Protein AF-A0A529Q4B7-F1 (afdb_monomer_lite)

Sequence (115 aa):
IQEEAEEDLLRMGGVGDEELSDTIAATSRSRVPWLLVNLGTAFVSASVISAFGATIEEMVALAALMPIVASLGGNAGTQTMTVTVRALATRDLDIYNAGRVIRREVMVGLLNGGI

pLDDT: mean 88.23, std 6.64, range [61.47, 97.56]

Foldseek 3Di:
DVVVLVQLVCVVVQAHPDDPPDDPVVRVVSCVVVVVVVVVVVVVVVVVVVVCVVVCVVPVVVVVCVVVVVVVVVVLVVVLCNVVSVCVVVVVDDPVCVVVSVVVSVVVCVVVVVD

Secondary structure (DSSP, 8-state):
-HHHHHHHHHHHTT--S--TTS-HHHHHHHHHHHHHHHHHHHHHHHHHHHHTHHHHHH-THHHHHHHHHHHHHHHHHHHHHHHHHHHHHTT---TTTHHHHHHHHHHHHHHHHT-

Structure (mmCIF, N/CA/C/O backbone):
data_AF-A0A529Q4B7-F1
#
_entry.id   AF-A0A529Q4B7-F1
#
loop_
_atom_site.group_PDB
_atom_site.id
_atom_site.type_symbol
_atom_site.label_atom_id
_atom_site.label_alt_id
_atom_site.label_comp_id
_atom_site.label_asym_id
_atom_site.label_entity_id
_atom_site.label_seq_id
_atom_site.pdbx_PDB_ins_code
_atom_site.Cartn_x
_atom_site.Cartn_y
_atom_site.Cartn_z
_atom_site.occupancy
_atom_site.B_iso_or_equiv
_atom_site.auth_seq_id
_atom_site.auth_comp_id
_atom_site.auth_asym_id
_atom_site.auth_atom_id
_atom_site.pdbx_PDB_model_num
ATOM 1 N N . ILE A 1 1 ? -21.087 0.354 17.392 1.00 61.47 1 ILE A N 1
ATOM 2 C CA . ILE A 1 1 ? -21.043 1.093 16.106 1.00 61.47 1 ILE A CA 1
ATOM 3 C C . ILE A 1 1 ? -19.939 2.148 16.110 1.00 61.47 1 ILE A C 1
ATOM 5 O O . ILE A 1 1 ? -19.057 2.016 15.285 1.00 61.47 1 ILE A O 1
ATOM 9 N N . GLN A 1 2 ? -19.938 3.158 16.997 1.00 71.25 2 GLN A N 1
ATOM 10 C CA . GLN A 1 2 ? -18.876 4.185 16.981 1.00 71.25 2 GLN A CA 1
ATOM 11 C C . GLN A 1 2 ? -17.493 3.617 17.355 1.00 71.25 2 GLN A C 1
ATOM 13 O O . GLN A 1 2 ? -16.557 3.816 16.595 1.00 71.25 2 GLN A O 1
ATOM 18 N N . GLU A 1 3 ? -17.393 2.864 18.460 1.00 76.06 3 GLU A N 1
ATOM 19 C CA . GLU A 1 3 ? -16.142 2.199 18.880 1.00 76.06 3 GLU A CA 1
ATOM 20 C C . GLU A 1 3 ? -15.651 1.183 17.842 1.00 76.06 3 GLU A C 1
ATOM 22 O O . GLU A 1 3 ? -14.491 1.194 17.475 1.00 76.06 3 GLU A O 1
ATOM 27 N N . GLU A 1 4 ? -16.549 0.363 17.299 1.00 76.69 4 GLU A N 1
ATOM 28 C CA . GLU A 1 4 ? -16.223 -0.643 16.274 1.00 76.69 4 GLU A CA 1
ATOM 29 C C . GLU A 1 4 ? -15.689 -0.002 14.977 1.00 76.69 4 GLU A C 1
ATOM 31 O O . GLU A 1 4 ? -14.719 -0.473 14.394 1.00 76.69 4 GLU A O 1
ATOM 36 N N . ALA A 1 5 ? -16.264 1.130 14.554 1.00 77.06 5 ALA A N 1
ATOM 37 C CA . ALA A 1 5 ? -15.756 1.882 13.408 1.00 77.06 5 ALA A CA 1
ATOM 38 C C . ALA A 1 5 ? -14.395 2.541 13.695 1.00 77.06 5 ALA A C 1
ATOM 40 O O . ALA A 1 5 ? -13.586 2.693 12.782 1.00 77.06 5 ALA A O 1
ATOM 41 N N . GLU A 1 6 ? -14.142 2.949 14.939 1.00 77.31 6 GLU A N 1
ATOM 42 C CA . GLU A 1 6 ? -12.852 3.486 15.381 1.00 77.31 6 GLU A CA 1
ATOM 43 C C . GLU A 1 6 ? -11.779 2.389 15.446 1.00 77.31 6 GLU A C 1
ATOM 45 O O . GLU A 1 6 ? -10.684 2.566 14.916 1.00 77.31 6 GLU A O 1
ATOM 50 N N . GLU A 1 7 ? -12.124 1.222 15.983 1.00 81.25 7 GLU A N 1
ATOM 51 C CA . GLU A 1 7 ? -11.292 0.018 16.017 1.00 81.25 7 GLU A CA 1
ATOM 52 C C . GLU A 1 7 ? -10.915 -0.443 14.598 1.00 81.25 7 GLU A C 1
ATOM 54 O O . GLU A 1 7 ? -9.743 -0.700 14.310 1.00 81.25 7 GLU A O 1
ATOM 59 N N . ASP A 1 8 ? -11.874 -0.467 13.667 1.00 80.88 8 ASP A N 1
ATOM 60 C CA . ASP A 1 8 ? -11.621 -0.787 12.257 1.00 80.88 8 ASP A CA 1
ATOM 61 C C . ASP A 1 8 ? -10.697 0.242 11.584 1.00 80.88 8 ASP A C 1
ATOM 63 O O . ASP A 1 8 ? -9.817 -0.125 10.797 1.00 80.88 8 ASP A O 1
ATOM 67 N N . LEU A 1 9 ? -10.843 1.531 11.916 1.00 77.88 9 LEU A N 1
ATOM 68 C CA . LEU A 1 9 ? -9.949 2.591 11.435 1.00 77.88 9 LEU A CA 1
ATOM 69 C C . LEU A 1 9 ? -8.515 2.410 11.947 1.00 77.88 9 LEU A C 1
ATOM 71 O O . LEU A 1 9 ? -7.570 2.561 11.168 1.00 77.88 9 LEU A O 1
ATOM 75 N N . LEU A 1 10 ? -8.338 2.056 13.221 1.00 80.75 10 LEU A N 1
ATOM 76 C CA . LEU A 1 10 ? -7.023 1.786 13.808 1.00 80.75 10 LEU A CA 1
ATOM 77 C C . LEU A 1 10 ? -6.369 0.557 13.164 1.00 80.75 10 LEU A C 1
ATOM 79 O O . LEU A 1 10 ? -5.202 0.608 12.752 1.00 80.75 10 LEU A O 1
ATOM 83 N N . ARG A 1 11 ? -7.147 -0.509 12.954 1.00 82.25 11 ARG A N 1
ATOM 84 C CA . ARG A 1 11 ? -6.680 -1.732 12.289 1.00 82.25 11 ARG A CA 1
ATOM 85 C C . ARG A 1 11 ? -6.268 -1.511 10.838 1.00 82.25 11 ARG A C 1
ATOM 87 O O . ARG A 1 11 ? -5.302 -2.136 10.402 1.00 82.25 11 ARG A O 1
ATOM 94 N N . MET A 1 12 ? -6.912 -0.600 10.10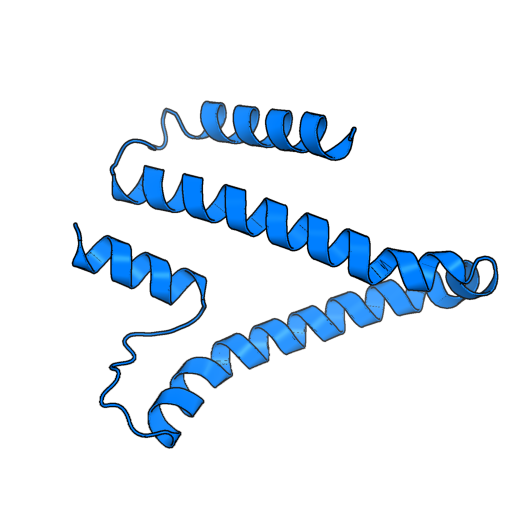0 1.00 79.62 12 MET A N 1
ATOM 95 C CA . MET A 1 12 ? -6.454 -0.216 8.753 1.00 79.62 12 MET A CA 1
ATOM 96 C C . MET A 1 12 ? -5.028 0.360 8.757 1.00 79.62 12 MET A C 1
ATOM 98 O O . MET A 1 12 ? -4.277 0.156 7.804 1.00 79.62 12 MET A O 1
ATOM 102 N N . GLY A 1 13 ? -4.629 1.045 9.833 1.00 79.31 13 GLY A N 1
ATOM 103 C CA . GLY A 1 13 ? -3.265 1.541 10.031 1.00 79.31 13 GLY A CA 1
ATOM 104 C C . GLY A 1 13 ? -2.275 0.491 10.548 1.00 79.31 13 GLY A C 1
ATOM 105 O O . GLY A 1 13 ? -1.104 0.816 10.751 1.00 79.31 13 GLY A O 1
ATOM 106 N N . GLY A 1 14 ? -2.725 -0.747 10.785 1.00 77.00 14 GLY A N 1
ATOM 107 C CA . GLY A 1 14 ? -1.950 -1.779 11.474 1.00 77.00 14 GLY A CA 1
ATOM 108 C C . GLY A 1 14 ? -1.681 -1.449 12.943 1.00 77.00 14 GLY A C 1
ATOM 109 O O . GLY A 1 14 ? -0.693 -1.919 13.507 1.00 77.00 14 GLY A O 1
ATOM 110 N N . VAL A 1 15 ? -2.531 -0.611 13.540 1.00 81.25 15 VAL A N 1
ATOM 111 C CA . VAL A 1 15 ? -2.482 -0.237 14.952 1.00 81.25 15 VAL A CA 1
ATOM 112 C C . VAL A 1 15 ? -3.478 -1.122 15.707 1.00 81.25 15 VAL A C 1
ATOM 114 O O . VAL A 1 15 ? -4.597 -1.334 15.243 1.00 81.25 15 VAL A O 1
ATOM 117 N N . GLY A 1 16 ? -3.037 -1.710 16.824 1.00 72.25 16 GLY A N 1
ATOM 118 C CA . GLY A 1 16 ? -3.908 -2.470 17.730 1.00 72.25 16 GLY A CA 1
ATOM 119 C C . GLY A 1 16 ? -4.717 -1.549 18.650 1.00 72.25 16 GLY A C 1
ATOM 120 O O . GLY A 1 16 ? -4.844 -0.362 18.363 1.00 72.25 16 GLY A O 1
ATOM 121 N N . ASP A 1 17 ? -5.195 -2.075 19.779 1.00 72.56 17 ASP A N 1
ATOM 122 C CA . ASP A 1 17 ? -5.841 -1.290 20.848 1.00 72.56 17 ASP A CA 1
ATOM 123 C C . ASP A 1 17 ? -4.808 -0.438 21.614 1.00 72.56 17 ASP A C 1
ATOM 125 O O . ASP A 1 17 ? -4.577 -0.630 22.804 1.00 72.56 17 ASP A O 1
ATOM 129 N N . GLU A 1 18 ? -4.107 0.452 20.909 1.00 77.31 18 GLU A N 1
ATOM 130 C CA . GLU A 1 18 ? -3.226 1.442 21.528 1.00 77.31 18 GLU A CA 1
ATOM 131 C C . GLU A 1 18 ? -4.064 2.529 22.198 1.00 77.31 18 GLU A C 1
ATOM 133 O O . GLU A 1 18 ? -4.862 3.205 21.544 1.00 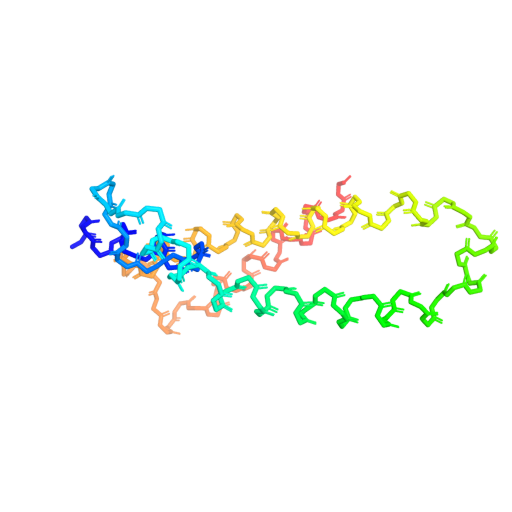77.31 18 GLU A O 1
ATOM 138 N N . GLU A 1 19 ? -3.818 2.769 23.481 1.00 78.06 19 GLU A N 1
ATOM 139 C CA . GLU A 1 19 ? -4.347 3.937 24.173 1.00 78.06 19 GLU A CA 1
ATOM 140 C C . GLU A 1 19 ? -3.324 5.079 24.151 1.00 78.06 19 GLU A C 1
ATOM 142 O O . GLU A 1 19 ? -2.113 4.877 24.221 1.00 78.06 19 GLU A O 1
ATOM 147 N N . LEU A 1 20 ? -3.796 6.330 24.144 1.00 79.69 20 LEU A N 1
ATOM 148 C CA . LEU A 1 20 ? -2.915 7.505 24.275 1.00 79.69 20 LEU A CA 1
ATOM 149 C C . LEU A 1 20 ? -2.103 7.510 25.587 1.00 79.69 20 LEU A C 1
ATOM 151 O O . LEU A 1 20 ? -1.119 8.239 25.701 1.00 79.69 20 LEU A O 1
ATOM 155 N N . SER A 1 21 ? -2.542 6.733 26.578 1.00 86.50 21 SER A N 1
ATOM 156 C CA . SER A 1 21 ? -1.910 6.541 27.883 1.00 86.50 21 SER A CA 1
ATOM 157 C C . SER A 1 21 ? -0.725 5.561 27.840 1.00 86.50 21 SER A C 1
ATOM 159 O O . SER A 1 21 ? 0.046 5.500 28.805 1.00 86.50 21 SER A O 1
ATOM 161 N N . ASP A 1 22 ? -0.559 4.814 26.743 1.00 88.31 22 ASP A N 1
ATOM 162 C CA . ASP A 1 22 ? 0.438 3.759 26.634 1.00 88.31 22 ASP A CA 1
ATOM 163 C C . ASP A 1 22 ? 1.872 4.289 26.673 1.00 88.31 22 ASP A C 1
ATOM 165 O O . ASP A 1 22 ? 2.224 5.372 26.198 1.00 88.31 22 ASP A O 1
ATOM 169 N N . THR A 1 23 ? 2.757 3.468 27.235 1.00 92.31 23 THR A N 1
ATOM 170 C CA . THR A 1 23 ? 4.190 3.771 27.222 1.00 92.31 23 THR A CA 1
ATOM 171 C C . THR A 1 23 ? 4.757 3.662 25.807 1.00 92.31 23 THR A C 1
ATOM 173 O O . THR A 1 23 ? 4.369 2.786 25.037 1.00 92.31 23 THR A O 1
ATOM 176 N N . ILE A 1 24 ? 5.797 4.450 25.509 1.00 91.19 24 ILE A N 1
ATOM 177 C CA . ILE A 1 24 ? 6.527 4.404 24.226 1.00 91.19 24 ILE A CA 1
ATOM 178 C C . ILE A 1 24 ? 6.925 2.965 23.842 1.00 91.19 24 ILE A C 1
ATOM 180 O O . ILE A 1 24 ? 6.854 2.580 22.675 1.00 91.19 24 ILE A O 1
ATOM 184 N N . ALA A 1 25 ? 7.337 2.152 24.821 1.00 92.19 25 ALA A N 1
ATOM 185 C CA . ALA A 1 25 ? 7.739 0.767 24.589 1.00 92.19 25 ALA A CA 1
ATOM 186 C C . ALA A 1 25 ? 6.559 -0.149 24.219 1.00 92.19 25 ALA A C 1
ATOM 188 O O . ALA A 1 25 ? 6.740 -1.060 23.410 1.00 92.19 25 ALA A O 1
ATOM 189 N N . ALA A 1 26 ? 5.375 0.085 24.790 1.00 89.56 26 ALA A N 1
ATOM 190 C CA . ALA A 1 26 ? 4.159 -0.648 24.450 1.00 89.56 26 ALA A CA 1
ATOM 191 C C . ALA A 1 26 ? 3.707 -0.305 23.022 1.00 89.56 26 ALA A C 1
ATOM 193 O O . ALA A 1 26 ? 3.656 -1.205 22.186 1.00 89.56 26 ALA A O 1
ATOM 194 N N . THR A 1 27 ? 3.556 0.988 22.715 1.00 89.56 27 THR A N 1
ATOM 195 C CA . THR A 1 27 ? 3.207 1.511 21.379 1.00 89.56 27 THR A CA 1
ATOM 196 C C . THR A 1 27 ? 4.197 1.067 20.295 1.00 89.56 27 THR A C 1
ATOM 198 O O . THR A 1 27 ? 3.843 0.747 19.164 1.00 89.56 27 THR A O 1
ATOM 201 N N . SER A 1 28 ? 5.495 1.033 20.608 1.00 90.25 28 SER A N 1
ATOM 202 C CA . SER A 1 28 ? 6.483 0.550 19.642 1.00 90.25 28 SER A CA 1
ATOM 203 C C . SER A 1 28 ? 6.291 -0.942 19.352 1.00 90.25 28 SER A C 1
ATOM 205 O O . SER A 1 28 ? 6.305 -1.348 18.190 1.00 90.25 28 SER A O 1
ATOM 207 N N . ARG A 1 29 ? 6.061 -1.764 20.385 1.00 89.88 29 ARG A N 1
ATOM 208 C CA . ARG A 1 29 ? 5.872 -3.216 20.234 1.00 89.88 29 ARG A CA 1
ATOM 209 C C . ARG A 1 29 ? 4.598 -3.580 19.475 1.00 89.88 29 ARG A C 1
ATOM 211 O O . ARG A 1 29 ? 4.645 -4.544 18.717 1.00 89.88 29 ARG A O 1
ATOM 218 N N . SER A 1 30 ? 3.510 -2.831 19.636 1.00 89.19 30 SER A N 1
ATOM 219 C CA . SER A 1 30 ? 2.262 -3.034 18.882 1.00 89.19 30 SER A CA 1
ATOM 220 C C . SER A 1 30 ? 2.419 -2.735 17.389 1.00 89.19 30 SER A C 1
ATOM 222 O O . SER A 1 30 ? 1.843 -3.448 16.572 1.00 89.19 30 SER A O 1
ATOM 224 N N . ARG A 1 31 ? 3.244 -1.750 17.004 1.00 91.25 31 ARG A N 1
ATOM 225 C CA . ARG A 1 31 ? 3.449 -1.366 15.589 1.00 91.25 31 ARG A CA 1
ATOM 226 C C . ARG A 1 31 ? 4.487 -2.205 14.851 1.00 91.25 31 ARG A C 1
ATOM 228 O O . ARG A 1 31 ? 4.402 -2.351 13.631 1.00 91.25 31 ARG A O 1
ATO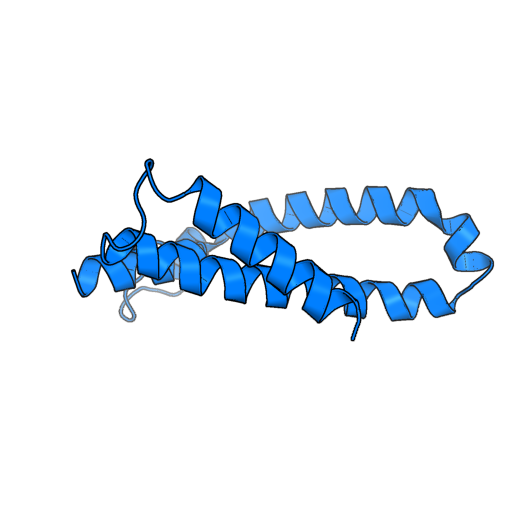M 235 N N . VAL A 1 32 ? 5.482 -2.750 15.558 1.00 92.56 32 VAL A N 1
ATOM 236 C CA . VAL A 1 32 ? 6.591 -3.521 14.958 1.00 92.56 32 VAL A CA 1
ATOM 237 C C . VAL A 1 32 ? 6.118 -4.636 14.012 1.00 92.56 32 VAL A C 1
ATOM 239 O O . VAL A 1 32 ? 6.666 -4.710 12.912 1.00 92.56 32 VAL A O 1
ATOM 242 N N . PRO A 1 33 ? 5.115 -5.471 14.347 1.00 92.00 33 PRO A N 1
ATOM 243 C CA . PRO A 1 33 ? 4.641 -6.514 13.439 1.00 92.00 33 PRO A CA 1
ATOM 244 C C . PRO A 1 33 ? 4.203 -5.968 12.076 1.00 92.00 33 PRO A C 1
ATOM 246 O O . PRO A 1 33 ? 4.624 -6.484 11.042 1.00 92.00 33 PRO A O 1
ATOM 249 N N . TRP A 1 34 ? 3.425 -4.883 12.059 1.00 92.31 34 TRP A N 1
ATOM 250 C CA . TRP A 1 34 ? 2.970 -4.269 10.812 1.00 92.31 34 TRP A CA 1
ATOM 251 C C . TRP A 1 34 ? 4.112 -3.606 10.033 1.00 92.31 34 TRP A C 1
ATOM 253 O O . TRP A 1 34 ? 4.172 -3.691 8.805 1.00 92.31 34 TRP A O 1
ATOM 263 N N . LEU A 1 35 ? 5.072 -2.992 10.731 1.00 92.56 35 LEU A N 1
ATOM 264 C CA . LEU A 1 35 ? 6.275 -2.437 10.104 1.00 92.56 35 LEU A CA 1
ATOM 265 C C . LEU A 1 35 ? 7.140 -3.525 9.455 1.00 92.56 35 LEU A C 1
ATOM 267 O O . LEU A 1 35 ? 7.666 -3.309 8.367 1.00 92.56 35 LEU A O 1
ATOM 271 N N . LEU A 1 36 ? 7.256 -4.702 10.077 1.00 95.31 36 LEU A N 1
ATOM 272 C CA . LEU A 1 36 ? 7.980 -5.841 9.507 1.00 95.31 36 LEU A CA 1
ATOM 273 C C . LEU A 1 36 ? 7.299 -6.380 8.245 1.00 95.31 36 LEU A C 1
ATOM 275 O O . LEU A 1 36 ? 7.986 -6.697 7.275 1.00 95.31 36 LEU A O 1
ATOM 279 N N . VAL A 1 37 ? 5.964 -6.432 8.226 1.00 94.69 37 VAL A N 1
ATOM 280 C CA . VAL A 1 37 ? 5.203 -6.790 7.018 1.00 94.69 37 VAL A CA 1
ATOM 281 C C . VAL A 1 37 ? 5.467 -5.780 5.899 1.00 94.69 37 VAL A C 1
ATOM 283 O O . VAL A 1 37 ? 5.820 -6.179 4.791 1.00 94.69 37 VAL A O 1
ATOM 286 N N . ASN A 1 38 ? 5.384 -4.476 6.187 1.00 94.12 38 ASN A N 1
ATOM 287 C CA . ASN A 1 38 ? 5.683 -3.429 5.203 1.00 94.12 38 ASN A CA 1
ATOM 288 C C . ASN A 1 38 ? 7.126 -3.492 4.695 1.00 94.12 38 ASN A C 1
ATOM 290 O O . ASN A 1 38 ? 7.367 -3.316 3.503 1.00 94.12 38 ASN A O 1
ATOM 294 N N . LEU A 1 39 ? 8.082 -3.786 5.576 1.00 95.69 39 LEU A N 1
ATOM 295 C CA . LEU A 1 39 ? 9.478 -3.978 5.201 1.00 95.69 39 LEU A CA 1
ATOM 296 C C . LEU A 1 39 ? 9.648 -5.180 4.260 1.00 95.69 39 LEU A C 1
ATOM 298 O O . LEU A 1 39 ? 10.350 -5.080 3.256 1.00 95.69 39 LEU A O 1
ATOM 302 N N . GLY A 1 40 ? 8.967 -6.294 4.540 1.00 97.56 40 GLY A N 1
ATOM 303 C CA . GLY A 1 40 ? 8.921 -7.453 3.647 1.00 97.56 40 GLY A CA 1
ATOM 304 C C . GLY A 1 40 ? 8.382 -7.091 2.262 1.00 97.56 40 GLY A C 1
ATOM 305 O O . GLY A 1 40 ? 9.018 -7.387 1.250 1.00 97.56 40 GLY A O 1
ATOM 306 N N . THR A 1 41 ? 7.261 -6.373 2.207 1.00 94.94 41 THR A N 1
ATOM 307 C CA . THR A 1 41 ? 6.686 -5.873 0.950 1.00 94.94 41 THR A CA 1
ATOM 308 C C . THR A 1 41 ? 7.640 -4.924 0.222 1.00 94.94 41 THR A C 1
ATOM 310 O O . THR A 1 41 ? 7.769 -5.001 -0.999 1.00 94.94 41 THR A O 1
ATOM 313 N N . ALA A 1 42 ? 8.370 -4.070 0.947 1.00 94.94 42 ALA A N 1
ATOM 314 C CA . ALA A 1 42 ? 9.370 -3.183 0.360 1.00 94.94 42 ALA A CA 1
ATOM 315 C C . ALA A 1 42 ? 10.516 -3.963 -0.304 1.00 94.94 42 ALA A C 1
ATOM 317 O O . ALA A 1 42 ? 10.945 -3.594 -1.397 1.00 94.94 42 ALA A O 1
ATOM 318 N N . PHE A 1 43 ? 10.968 -5.073 0.292 1.00 97.50 43 PHE A N 1
ATOM 319 C CA . PHE A 1 43 ? 11.956 -5.953 -0.340 1.00 97.50 43 PHE A CA 1
ATOM 320 C C . PHE A 1 43 ? 11.423 -6.619 -1.611 1.00 97.50 43 PHE A C 1
ATOM 322 O O . PHE A 1 43 ? 12.145 -6.687 -2.607 1.00 97.50 43 PHE A O 1
ATOM 329 N N . VAL A 1 44 ? 10.162 -7.063 -1.615 1.00 96.62 44 VAL A N 1
ATOM 330 C CA . VAL A 1 44 ? 9.521 -7.606 -2.825 1.00 96.62 44 VAL A CA 1
ATOM 331 C C . VAL A 1 44 ? 9.498 -6.546 -3.927 1.00 96.62 44 VAL A C 1
ATOM 333 O O . VAL A 1 44 ? 9.972 -6.810 -5.032 1.00 96.62 44 VAL A O 1
ATOM 336 N N . SER A 1 45 ? 9.055 -5.325 -3.624 1.00 94.56 45 SER A N 1
ATOM 337 C CA . SER A 1 45 ? 9.069 -4.211 -4.578 1.00 94.56 45 SER A CA 1
ATOM 338 C C . SER A 1 45 ? 10.478 -3.904 -5.096 1.00 94.56 45 SER A C 1
ATOM 340 O O . SER A 1 45 ? 10.670 -3.769 -6.302 1.00 94.56 45 SER A O 1
ATOM 342 N N . ALA A 1 46 ? 11.484 -3.857 -4.215 1.00 95.06 46 ALA A N 1
ATOM 343 C CA . ALA A 1 46 ? 12.877 -3.630 -4.602 1.00 95.06 46 ALA A CA 1
ATOM 344 C C . ALA A 1 46 ? 13.414 -4.724 -5.541 1.00 95.06 46 ALA A C 1
ATOM 346 O O . ALA A 1 46 ? 14.128 -4.418 -6.496 1.00 95.06 46 ALA A O 1
ATOM 347 N N . SER A 1 47 ? 13.034 -5.987 -5.318 1.00 96.50 47 SER A N 1
ATOM 348 C CA . SER A 1 47 ? 13.420 -7.100 -6.195 1.00 96.50 47 SER A CA 1
ATOM 349 C C . SER A 1 47 ? 12.848 -6.956 -7.611 1.00 96.50 47 SER A C 1
ATOM 351 O O . SER A 1 47 ? 13.563 -7.188 -8.585 1.00 96.50 47 SER A O 1
ATOM 353 N N . VAL A 1 48 ? 11.599 -6.489 -7.737 1.00 94.38 48 VAL A N 1
ATOM 354 C CA . VAL A 1 48 ? 10.966 -6.211 -9.035 1.00 94.38 48 VAL A CA 1
ATOM 355 C C . VAL A 1 48 ? 11.663 -5.043 -9.725 1.00 94.38 48 VAL A C 1
ATOM 357 O O . VAL A 1 48 ? 12.019 -5.161 -10.891 1.00 94.38 48 VAL A O 1
ATOM 360 N N . ILE A 1 49 ? 11.929 -3.945 -9.010 1.00 94.19 49 ILE A N 1
ATOM 361 C CA . ILE A 1 49 ? 12.646 -2.782 -9.561 1.00 94.19 49 ILE A CA 1
ATOM 362 C C . ILE A 1 49 ? 14.031 -3.189 -10.080 1.00 94.19 49 ILE A C 1
ATOM 364 O O . ILE A 1 49 ? 14.413 -2.801 -11.183 1.00 94.19 49 ILE A O 1
ATOM 368 N N . SER A 1 50 ? 14.762 -4.018 -9.327 1.00 94.12 50 SER A N 1
ATOM 369 C CA . SER A 1 50 ? 16.085 -4.502 -9.734 1.00 94.12 50 SER A CA 1
ATOM 370 C C . SER A 1 50 ? 16.053 -5.288 -11.047 1.00 94.12 50 SER A C 1
ATOM 372 O O . SER A 1 50 ? 17.029 -5.240 -11.793 1.00 94.12 50 SER A O 1
ATOM 374 N N . ALA A 1 51 ? 14.957 -5.989 -11.355 1.00 95.50 51 ALA A N 1
AT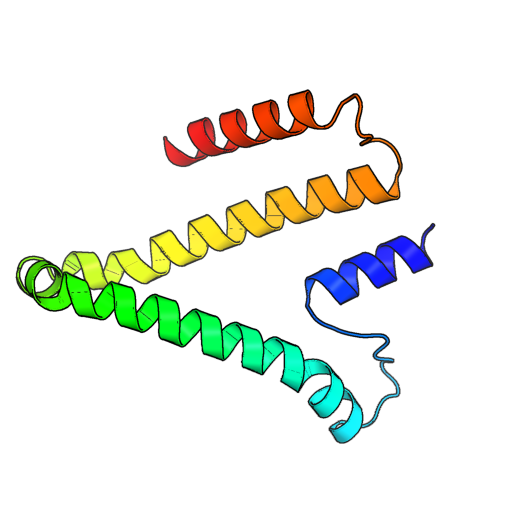OM 375 C CA . ALA A 1 51 ? 14.808 -6.716 -12.616 1.00 95.50 51 ALA A CA 1
ATOM 376 C C . ALA A 1 51 ? 14.704 -5.783 -13.841 1.00 95.50 51 ALA A C 1
ATOM 378 O O . ALA A 1 51 ? 15.023 -6.204 -14.950 1.00 95.50 51 ALA A O 1
ATOM 379 N N . PHE A 1 52 ? 14.314 -4.517 -13.646 1.00 94.69 52 PHE A N 1
ATOM 380 C CA . PHE A 1 52 ? 14.201 -3.493 -14.694 1.00 94.69 52 PHE A CA 1
ATOM 381 C C . PHE A 1 52 ? 15.371 -2.494 -14.703 1.00 94.69 52 PHE A C 1
ATOM 383 O O . PHE A 1 52 ? 15.290 -1.464 -15.372 1.00 94.69 52 PHE A O 1
ATOM 390 N N . GLY A 1 53 ? 16.471 -2.785 -13.996 1.00 92.69 53 GLY A N 1
ATOM 391 C CA . GLY A 1 53 ? 17.624 -1.881 -13.879 1.00 92.69 53 GLY A CA 1
ATOM 392 C C . GLY A 1 53 ? 18.160 -1.386 -15.228 1.00 92.69 53 GLY A C 1
ATOM 393 O O . GLY A 1 53 ? 18.317 -0.184 -15.409 1.00 92.69 53 GLY A O 1
ATOM 394 N N . ALA A 1 54 ? 18.326 -2.283 -16.207 1.00 94.50 54 ALA A N 1
ATOM 395 C CA . ALA A 1 54 ? 18.788 -1.917 -17.551 1.00 94.50 54 ALA A CA 1
ATOM 396 C C . ALA A 1 54 ? 17.842 -0.925 -18.258 1.00 94.50 54 ALA A C 1
ATOM 398 O O . ALA A 1 54 ? 18.288 0.032 -18.882 1.00 94.50 54 ALA A O 1
ATOM 399 N N . THR A 1 55 ? 16.526 -1.098 -18.113 1.00 94.12 55 THR A N 1
ATOM 400 C CA . THR A 1 55 ? 15.528 -0.178 -18.686 1.00 94.12 55 THR A CA 1
ATOM 401 C C . THR A 1 55 ? 15.564 1.191 -18.005 1.00 94.12 55 THR A C 1
ATOM 403 O O . THR A 1 55 ? 15.386 2.221 -18.653 1.00 94.12 55 THR A O 1
ATOM 406 N N . ILE A 1 56 ? 15.814 1.220 -16.695 1.00 93.88 56 ILE A N 1
ATOM 407 C CA . ILE A 1 56 ? 15.959 2.465 -15.932 1.00 93.88 56 ILE A CA 1
ATOM 408 C C . ILE A 1 56 ? 17.243 3.206 -16.339 1.00 93.88 56 ILE A C 1
ATOM 410 O O . ILE A 1 56 ? 17.237 4.434 -16.397 1.00 93.88 56 ILE A O 1
ATOM 414 N N . GLU A 1 57 ? 18.322 2.488 -16.659 1.00 93.81 57 GLU A N 1
ATOM 415 C CA . GLU A 1 57 ? 19.559 3.084 -17.184 1.00 93.81 57 GLU A CA 1
ATOM 416 C C . GLU A 1 57 ? 19.358 3.713 -18.570 1.00 93.81 57 GLU A C 1
ATOM 418 O O . GLU A 1 57 ? 19.852 4.814 -18.816 1.00 93.81 57 GLU A O 1
ATOM 423 N N . GLU A 1 58 ? 18.584 3.072 -19.452 1.00 96.25 58 GLU A N 1
ATOM 424 C CA . GLU A 1 58 ? 18.226 3.637 -20.762 1.00 96.25 58 GLU A CA 1
ATOM 425 C C . GLU A 1 58 ? 17.345 4.892 -20.642 1.00 96.25 58 GLU A C 1
ATOM 427 O O . GLU A 1 58 ? 17.456 5.818 -21.449 1.00 96.25 58 GLU A O 1
ATOM 432 N N . MET A 1 59 ? 16.477 4.950 -19.625 1.00 95.44 59 MET A N 1
ATOM 433 C CA . MET A 1 59 ? 15.595 6.087 -19.377 1.00 95.44 59 MET A CA 1
ATOM 434 C C . MET A 1 59 ? 15.522 6.432 -17.889 1.00 95.44 59 MET A C 1
ATOM 436 O O . MET A 1 59 ? 14.600 6.038 -17.172 1.00 95.44 59 MET A O 1
ATOM 440 N N . VAL A 1 60 ? 16.442 7.295 -17.450 1.00 93.06 60 VAL A N 1
ATOM 441 C CA . VAL A 1 60 ? 16.539 7.753 -16.050 1.00 93.06 60 VAL A CA 1
ATOM 442 C C . VAL A 1 60 ? 15.233 8.383 -15.538 1.00 93.06 60 VAL A C 1
ATOM 444 O O . VAL A 1 60 ? 14.934 8.306 -14.347 1.00 93.06 60 VAL A O 1
ATOM 447 N N . ALA A 1 61 ? 14.401 8.949 -16.421 1.00 95.06 61 ALA A N 1
ATOM 448 C CA . ALA A 1 61 ? 13.086 9.488 -16.061 1.00 95.06 61 ALA A CA 1
ATOM 449 C C . ALA A 1 61 ? 12.157 8.448 -15.401 1.00 95.06 61 ALA A C 1
ATOM 451 O O . ALA A 1 61 ? 11.326 8.815 -14.568 1.00 95.06 61 ALA A O 1
ATOM 452 N N . LEU A 1 62 ? 12.325 7.154 -15.700 1.00 93.69 62 LEU A N 1
ATOM 453 C CA . LEU A 1 62 ? 11.572 6.079 -15.052 1.00 93.69 62 LEU A CA 1
ATOM 454 C C . LEU A 1 62 ? 11.834 6.037 -13.544 1.00 93.69 62 LEU A C 1
ATOM 456 O O . LEU A 1 62 ? 10.902 5.812 -12.774 1.00 93.69 62 LEU A O 1
ATOM 460 N N . ALA A 1 63 ? 13.058 6.347 -13.104 1.00 92.50 63 ALA A N 1
ATOM 461 C CA . ALA A 1 63 ? 13.385 6.407 -11.683 1.00 92.50 63 ALA A CA 1
ATOM 462 C C . ALA A 1 63 ? 12.620 7.512 -10.946 1.00 92.50 63 ALA A C 1
ATOM 464 O O . ALA A 1 63 ? 12.188 7.309 -9.812 1.00 92.50 63 ALA A O 1
ATOM 465 N N . ALA A 1 64 ? 12.402 8.654 -11.602 1.00 92.56 64 ALA A N 1
ATOM 466 C CA . ALA A 1 64 ? 11.596 9.742 -11.055 1.00 92.56 64 ALA A CA 1
ATOM 467 C C . ALA A 1 64 ? 10.088 9.423 -11.063 1.00 92.56 64 ALA A C 1
ATOM 469 O O . ALA A 1 64 ? 9.364 9.872 -10.175 1.00 92.56 64 ALA A O 1
ATOM 470 N N . LEU A 1 65 ? 9.612 8.628 -12.028 1.00 93.19 65 LEU A N 1
ATOM 471 C CA . LEU A 1 65 ? 8.204 8.222 -12.130 1.00 93.19 65 LEU A CA 1
ATOM 472 C C . LEU A 1 65 ? 7.800 7.145 -11.114 1.00 93.19 65 LEU A C 1
ATOM 474 O O . LEU A 1 65 ? 6.661 7.163 -10.647 1.00 93.19 65 LEU A O 1
ATOM 478 N N . MET A 1 66 ? 8.711 6.240 -10.737 1.00 92.56 66 MET A N 1
ATOM 479 C CA . MET A 1 66 ? 8.446 5.164 -9.768 1.00 92.56 66 MET A CA 1
ATOM 480 C C . MET A 1 66 ? 7.726 5.632 -8.483 1.00 92.56 66 MET A C 1
ATOM 482 O O . MET A 1 66 ? 6.654 5.096 -8.185 1.00 92.56 66 MET A O 1
ATOM 486 N N . PRO A 1 67 ? 8.235 6.626 -7.722 1.00 92.06 67 PRO A N 1
ATOM 487 C CA . PRO A 1 67 ? 7.570 7.074 -6.498 1.00 92.06 67 PRO A CA 1
ATOM 488 C C . PRO A 1 67 ? 6.222 7.761 -6.758 1.00 92.06 67 PRO A C 1
ATOM 490 O O . PRO A 1 67 ? 5.325 7.668 -5.923 1.00 92.06 67 PRO A O 1
ATOM 493 N N . ILE A 1 68 ? 6.050 8.416 -7.911 1.00 93.19 68 ILE A N 1
ATOM 494 C CA . ILE A 1 68 ? 4.799 9.097 -8.274 1.00 93.19 68 ILE A CA 1
ATOM 495 C C . ILE A 1 68 ? 3.691 8.063 -8.487 1.00 93.19 68 ILE A C 1
ATOM 497 O O . ILE A 1 68 ? 2.626 8.160 -7.880 1.00 93.19 68 ILE A O 1
ATOM 501 N N . VAL A 1 69 ? 3.964 7.033 -9.294 1.00 90.88 69 VAL A N 1
ATOM 502 C CA . VAL A 1 69 ? 3.004 5.955 -9.570 1.00 90.88 69 VAL A CA 1
ATOM 503 C C . VAL A 1 69 ? 2.680 5.176 -8.295 1.00 90.88 69 VAL A C 1
ATOM 505 O O . VAL A 1 69 ? 1.508 4.921 -8.016 1.00 90.88 69 VAL A O 1
ATOM 508 N N . ALA A 1 70 ? 3.694 4.852 -7.485 1.00 91.31 70 ALA A N 1
ATOM 509 C CA . ALA A 1 70 ? 3.491 4.176 -6.206 1.00 91.31 70 ALA A CA 1
ATOM 510 C C . ALA A 1 70 ? 2.608 5.000 -5.249 1.00 91.31 70 ALA A C 1
ATOM 512 O O . ALA A 1 70 ? 1.700 4.453 -4.624 1.00 91.31 70 ALA A O 1
ATOM 513 N N . SER A 1 71 ? 2.826 6.319 -5.168 1.00 91.75 71 SER A N 1
ATOM 514 C CA . SER A 1 71 ? 2.021 7.220 -4.335 1.00 91.75 71 SER A CA 1
ATOM 515 C C . SER A 1 71 ? 0.574 7.331 -4.818 1.00 91.75 71 SER A C 1
ATOM 517 O O . SER A 1 71 ? -0.346 7.226 -4.008 1.00 91.75 71 SER A O 1
ATOM 519 N N . LEU A 1 72 ? 0.352 7.493 -6.126 1.00 90.69 72 LEU A N 1
ATOM 520 C CA . LEU A 1 72 ? -0.993 7.574 -6.702 1.00 90.69 72 LEU A CA 1
ATOM 521 C C . LEU A 1 72 ? -1.777 6.276 -6.488 1.00 90.69 72 LEU A C 1
ATOM 523 O O . LEU A 1 72 ? -2.922 6.323 -6.037 1.00 90.69 72 LEU A O 1
ATOM 527 N N . GLY A 1 73 ? -1.143 5.126 -6.737 1.00 89.56 73 GLY A N 1
ATOM 528 C CA . GLY A 1 73 ? -1.741 3.817 -6.480 1.00 89.56 73 GLY A CA 1
ATOM 529 C C . GLY A 1 73 ? -2.084 3.616 -5.003 1.00 89.56 73 GLY A C 1
ATOM 530 O O . GLY A 1 73 ? -3.195 3.198 -4.680 1.00 89.56 73 GLY A O 1
ATOM 531 N N . GLY A 1 74 ? -1.167 3.982 -4.101 1.00 90.94 74 GLY A N 1
ATOM 532 C CA . GLY A 1 74 ? -1.390 3.916 -2.656 1.00 90.94 74 GLY A CA 1
ATOM 533 C C . GLY A 1 74 ? -2.550 4.800 -2.193 1.00 90.94 74 GLY A C 1
ATOM 534 O O . GLY A 1 74 ? -3.443 4.331 -1.492 1.00 90.94 74 GLY A O 1
ATOM 535 N N . ASN A 1 75 ? -2.594 6.059 -2.635 1.00 91.12 75 ASN A N 1
ATOM 536 C CA . ASN A 1 75 ? -3.652 7.002 -2.266 1.00 91.12 75 ASN A CA 1
ATOM 537 C C . ASN A 1 75 ? -5.028 6.560 -2.786 1.00 91.12 75 ASN A C 1
ATOM 539 O O . ASN A 1 75 ? -6.006 6.598 -2.038 1.00 91.12 75 ASN A O 1
ATOM 543 N N . ALA A 1 76 ? -5.108 6.105 -4.041 1.00 89.25 76 ALA A N 1
ATOM 544 C CA . ALA A 1 76 ? -6.341 5.567 -4.617 1.00 89.25 76 ALA A CA 1
ATOM 545 C C . ALA A 1 76 ? -6.818 4.308 -3.868 1.00 89.25 76 ALA A C 1
ATOM 547 O O . ALA A 1 76 ? -8.011 4.163 -3.580 1.00 89.25 76 ALA A O 1
ATOM 548 N N . GLY A 1 77 ? -5.883 3.430 -3.489 1.00 89.81 77 GLY A N 1
ATOM 549 C CA . GLY A 1 77 ? -6.157 2.262 -2.653 1.00 89.81 77 GLY A CA 1
ATOM 550 C C . GLY A 1 77 ? -6.742 2.643 -1.292 1.00 89.81 77 GLY A C 1
ATOM 551 O O . GLY A 1 77 ? -7.795 2.132 -0.915 1.00 89.81 77 GLY A O 1
ATOM 552 N N . THR A 1 78 ? -6.127 3.597 -0.590 1.00 91.31 78 THR A N 1
ATOM 553 C CA . THR A 1 78 ? -6.604 4.085 0.716 1.00 91.31 78 THR A CA 1
ATOM 554 C C . THR A 1 78 ? -7.986 4.737 0.628 1.00 91.31 78 THR A C 1
ATOM 556 O O . THR A 1 78 ? -8.826 4.514 1.502 1.00 91.31 78 THR A O 1
ATOM 559 N N . GLN A 1 79 ? -8.270 5.503 -0.433 1.00 89.69 79 GLN A N 1
ATOM 560 C CA . GLN A 1 79 ? -9.600 6.086 -0.666 1.00 89.69 79 GLN A CA 1
ATOM 561 C C . GLN A 1 79 ? -10.664 4.997 -0.840 1.00 89.69 79 GLN A C 1
ATOM 563 O O . GLN A 1 79 ? -11.699 5.023 -0.170 1.00 89.69 79 GLN A O 1
ATOM 568 N N . THR A 1 80 ? -10.375 4.009 -1.689 1.00 89.62 80 THR A N 1
ATOM 569 C CA . THR A 1 80 ? -11.270 2.872 -1.945 1.00 89.62 80 THR A CA 1
ATOM 570 C C . THR A 1 80 ? -11.509 2.062 -0.669 1.00 89.62 80 THR A C 1
ATOM 572 O O . THR A 1 80 ? -12.652 1.735 -0.341 1.00 89.62 80 THR A O 1
ATOM 575 N N . MET A 1 81 ? -10.444 1.780 0.091 1.00 90.50 81 MET A N 1
ATOM 576 C CA . MET A 1 81 ? -10.508 1.054 1.361 1.00 90.50 81 MET A CA 1
ATOM 577 C C . MET A 1 81 ? -11.371 1.798 2.382 1.00 90.50 81 MET A C 1
ATOM 579 O O . MET A 1 81 ? -12.278 1.201 2.951 1.00 90.50 81 MET A O 1
ATOM 583 N N . THR A 1 82 ? -11.165 3.106 2.547 1.00 89.38 82 THR A N 1
ATOM 584 C CA . THR A 1 82 ? -11.917 3.930 3.508 1.00 89.38 82 THR A CA 1
ATOM 585 C C . THR A 1 82 ? -13.421 3.909 3.221 1.00 89.38 82 THR A C 1
ATOM 587 O O . THR A 1 82 ? -14.231 3.723 4.130 1.00 89.38 82 THR A O 1
ATOM 590 N N . VAL A 1 83 ? -13.817 4.067 1.952 1.00 87.06 83 VAL A N 1
ATOM 591 C CA . VAL A 1 83 ? -15.234 4.019 1.545 1.00 87.06 83 VAL A CA 1
ATOM 592 C C . VAL A 1 83 ? -15.816 2.619 1.748 1.00 87.06 83 VAL A C 1
ATOM 594 O O . VAL A 1 83 ? -16.938 2.485 2.237 1.00 87.06 83 VAL A O 1
ATOM 597 N N . THR A 1 84 ? -15.052 1.581 1.405 1.00 87.56 84 THR A N 1
ATOM 598 C CA . THR A 1 84 ? -15.503 0.184 1.474 1.00 87.56 84 THR A CA 1
ATOM 599 C C . THR A 1 84 ? -15.646 -0.306 2.915 1.00 87.56 84 THR A C 1
ATOM 601 O O . THR A 1 84 ? -16.682 -0.872 3.254 1.00 87.56 84 THR A O 1
ATOM 604 N N . VAL A 1 85 ? -14.656 -0.054 3.777 1.00 87.06 85 VAL A N 1
ATOM 605 C CA . VAL A 1 85 ? -14.68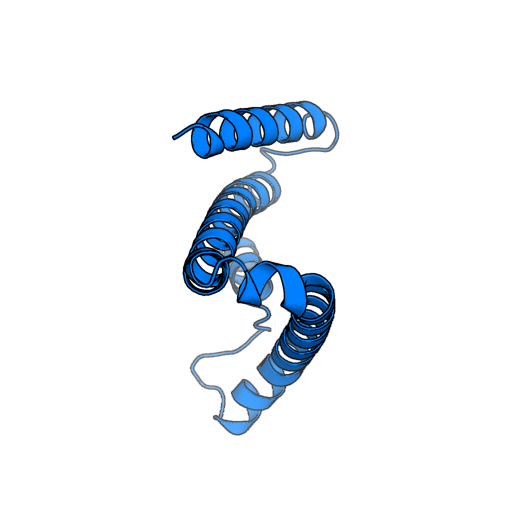4 -0.427 5.204 1.00 87.06 85 VAL A CA 1
ATOM 606 C C . VAL A 1 85 ? -15.828 0.279 5.916 1.00 87.06 85 VAL A C 1
ATOM 608 O O . VAL A 1 85 ? -16.599 -0.360 6.625 1.00 87.06 85 VAL A O 1
ATOM 611 N N . ARG A 1 86 ? -16.034 1.573 5.641 1.00 85.38 86 ARG A N 1
ATOM 612 C CA . ARG A 1 86 ? -17.192 2.294 6.174 1.00 85.38 86 ARG A CA 1
ATOM 613 C C . ARG A 1 86 ? -18.512 1.656 5.738 1.00 85.38 86 ARG A C 1
ATOM 615 O O . ARG A 1 86 ? -19.388 1.485 6.575 1.00 85.38 86 ARG A O 1
ATOM 622 N N . ALA A 1 87 ? -18.657 1.314 4.457 1.00 86.06 87 ALA A N 1
ATOM 623 C CA . ALA A 1 87 ? -19.880 0.699 3.940 1.00 86.06 87 ALA A CA 1
ATOM 624 C C . ALA A 1 87 ? -20.136 -0.702 4.529 1.00 86.06 87 ALA A C 1
ATOM 626 O O . ALA A 1 87 ? -21.289 -1.084 4.722 1.00 86.06 87 ALA A O 1
ATOM 627 N N . LEU A 1 88 ? -19.076 -1.455 4.837 1.00 85.62 88 LEU A N 1
ATOM 628 C CA . LEU A 1 88 ? -19.164 -2.715 5.578 1.00 85.62 88 LEU A CA 1
ATOM 629 C C . LEU A 1 88 ? -19.644 -2.476 7.018 1.00 85.62 88 LEU A C 1
ATOM 631 O O . LEU A 1 88 ? -20.621 -3.091 7.443 1.00 85.62 88 LEU A O 1
ATOM 635 N N . ALA A 1 89 ? -19.024 -1.535 7.736 1.00 85.62 89 ALA A N 1
ATOM 636 C CA . ALA A 1 89 ? -19.365 -1.213 9.124 1.00 85.62 89 ALA A CA 1
ATOM 637 C C . ALA A 1 89 ? -20.802 -0.675 9.282 1.00 85.62 89 ALA A C 1
ATOM 639 O O . ALA A 1 89 ? -21.482 -0.966 10.266 1.00 85.62 89 ALA A O 1
ATOM 640 N N . THR A 1 90 ? -21.311 0.076 8.297 1.00 85.81 90 THR A N 1
ATOM 641 C CA . THR A 1 90 ? -22.698 0.578 8.291 1.00 85.81 90 THR A CA 1
ATOM 642 C C . THR A 1 90 ? -23.720 -0.427 7.756 1.00 85.81 90 THR A C 1
ATOM 644 O O . THR A 1 90 ? -24.910 -0.117 7.737 1.00 85.81 90 THR A O 1
ATOM 647 N N . ARG A 1 91 ? -23.292 -1.636 7.358 1.00 81.44 91 ARG A N 1
ATOM 648 C CA . ARG A 1 91 ? -24.119 -2.659 6.684 1.00 81.44 91 ARG A CA 1
ATOM 649 C C . ARG A 1 91 ? -24.751 -2.185 5.368 1.00 81.44 91 ARG A C 1
ATOM 651 O O . ARG A 1 91 ? -25.729 -2.765 4.901 1.00 81.44 91 ARG A O 1
ATOM 658 N N . ASP A 1 92 ? -24.173 -1.159 4.747 1.00 82.12 92 ASP A N 1
ATOM 659 C CA . ASP A 1 92 ? -24.543 -0.702 3.403 1.00 82.12 92 ASP A CA 1
ATOM 660 C C . ASP A 1 92 ? -23.954 -1.617 2.312 1.00 82.12 92 ASP A C 1
ATOM 662 O O . ASP A 1 92 ? -24.434 -1.646 1.171 1.00 82.12 92 ASP A O 1
ATOM 666 N N . LEU A 1 93 ? -22.919 -2.388 2.658 1.00 83.38 93 LEU A N 1
ATOM 667 C CA . LEU A 1 93 ? -22.286 -3.393 1.813 1.00 83.38 93 LEU A CA 1
ATOM 668 C C . LEU A 1 93 ? -22.508 -4.796 2.388 1.00 83.38 93 LEU A C 1
ATOM 670 O O . LEU A 1 93 ? -22.186 -5.060 3.541 1.00 83.38 93 LEU A O 1
ATOM 674 N N . ASP A 1 94 ? -23.036 -5.693 1.557 1.00 86.44 94 ASP A N 1
ATOM 675 C CA . ASP A 1 94 ? -23.280 -7.102 1.882 1.00 86.44 94 ASP A CA 1
ATOM 676 C C . ASP A 1 94 ? -22.943 -7.981 0.663 1.00 86.44 94 ASP A C 1
ATOM 678 O O . ASP A 1 94 ? -22.774 -7.495 -0.461 1.00 86.44 94 ASP A O 1
ATOM 682 N N . ILE A 1 95 ? -22.855 -9.296 0.852 1.00 83.50 95 ILE A N 1
ATOM 683 C CA . ILE A 1 95 ? -22.422 -10.260 -0.166 1.00 83.50 95 ILE A CA 1
ATOM 684 C C . ILE A 1 95 ? -23.240 -10.174 -1.465 1.00 83.50 95 ILE A C 1
ATOM 686 O O . ILE A 1 95 ? -22.701 -10.355 -2.557 1.00 83.50 95 ILE A O 1
ATOM 690 N N . TYR A 1 96 ? -24.521 -9.809 -1.369 1.00 88.31 96 TYR A N 1
ATOM 691 C CA . TYR A 1 96 ? -25.419 -9.664 -2.517 1.00 88.31 96 TYR A CA 1
ATOM 692 C C . TYR A 1 96 ? -25.138 -8.417 -3.368 1.00 88.31 96 TYR A C 1
ATOM 694 O O . TYR A 1 96 ? -25.508 -8.381 -4.542 1.00 88.31 96 TYR A O 1
ATOM 702 N N . ASN A 1 97 ? -24.495 -7.386 -2.808 1.00 88.56 97 ASN A N 1
ATOM 703 C CA . ASN A 1 97 ? -24.207 -6.131 -3.508 1.00 88.56 97 ASN A CA 1
ATOM 704 C C . ASN A 1 97 ? -22.703 -5.886 -3.757 1.00 88.56 97 ASN A C 1
ATOM 706 O O . ASN A 1 97 ? -22.364 -5.005 -4.556 1.00 88.56 97 ASN A O 1
ATOM 710 N N . ALA A 1 98 ? -21.824 -6.711 -3.176 1.00 87.94 98 ALA A N 1
ATOM 711 C CA . ALA A 1 98 ? -20.369 -6.626 -3.301 1.00 87.94 98 ALA A CA 1
ATOM 712 C C . ALA A 1 98 ? -19.888 -6.570 -4.762 1.00 87.94 98 ALA A C 1
ATOM 714 O O . ALA A 1 98 ? -19.100 -5.698 -5.124 1.00 87.94 98 ALA A O 1
ATOM 715 N N . GLY A 1 99 ? -20.424 -7.419 -5.649 1.00 90.44 99 GLY A N 1
ATOM 716 C CA . GLY A 1 99 ? -20.040 -7.423 -7.069 1.00 90.44 99 GLY A CA 1
ATOM 717 C C . GLY A 1 99 ? -20.347 -6.104 -7.795 1.00 90.44 99 GLY A C 1
ATOM 718 O O . GLY A 1 99 ? -19.569 -5.648 -8.636 1.00 90.44 99 GLY A O 1
ATOM 719 N N . ARG A 1 100 ? -21.455 -5.437 -7.438 1.00 90.06 100 ARG A N 1
ATOM 720 C CA . ARG A 1 100 ? -21.813 -4.117 -7.983 1.00 90.06 100 ARG A CA 1
ATOM 721 C C . ARG A 1 100 ? -20.837 -3.043 -7.507 1.00 90.06 100 ARG A C 1
ATOM 723 O O . ARG A 1 100 ? -20.482 -2.170 -8.299 1.00 90.06 100 ARG A O 1
ATOM 730 N N . VAL A 1 101 ? -20.430 -3.104 -6.239 1.00 87.62 101 VAL A N 1
ATOM 731 C CA . VAL A 1 101 ? -19.480 -2.160 -5.633 1.00 87.62 101 VAL A CA 1
ATOM 732 C C . VAL A 1 101 ? -18.098 -2.329 -6.258 1.00 87.62 101 VAL A C 1
ATOM 734 O O . VAL A 1 101 ? -17.550 -1.351 -6.750 1.00 87.62 101 VAL A O 1
ATOM 737 N N . ILE A 1 102 ? -17.594 -3.562 -6.370 1.00 89.44 102 ILE A N 1
ATOM 738 C CA . ILE A 1 102 ? -16.309 -3.857 -7.026 1.00 89.44 102 ILE A CA 1
ATOM 739 C C . ILE A 1 102 ? -16.288 -3.292 -8.448 1.00 89.44 102 ILE A C 1
ATOM 741 O O . ILE A 1 102 ? -15.367 -2.572 -8.821 1.00 89.44 102 ILE A O 1
ATOM 745 N N . ARG A 1 103 ? -17.334 -3.552 -9.245 1.00 92.62 103 ARG A N 1
ATOM 746 C CA . ARG A 1 103 ? -17.419 -3.024 -10.615 1.00 92.62 103 ARG A CA 1
ATOM 747 C C . ARG A 1 103 ? -17.423 -1.493 -10.652 1.00 92.62 103 ARG A C 1
ATOM 749 O O . ARG A 1 103 ? -16.845 -0.908 -11.565 1.00 92.62 103 ARG A O 1
ATOM 756 N N . ARG A 1 104 ? -18.098 -0.844 -9.698 1.00 90.56 104 ARG A N 1
ATOM 757 C CA . ARG A 1 104 ? -18.115 0.620 -9.584 1.00 90.56 104 ARG A CA 1
ATOM 758 C C . ARG A 1 104 ? -16.711 1.155 -9.298 1.00 90.56 104 ARG A C 1
ATOM 760 O O . ARG A 1 104 ? -16.282 2.046 -10.018 1.00 90.56 104 ARG A O 1
ATOM 767 N N . GLU A 1 105 ? -16.008 0.599 -8.315 1.00 90.00 105 GLU A N 1
ATOM 768 C CA . GLU A 1 105 ? -14.655 1.043 -7.948 1.00 90.00 105 GLU A CA 1
ATOM 769 C C . GLU A 1 105 ? -13.641 0.796 -9.072 1.00 90.00 105 GLU A C 1
ATOM 771 O O . GLU A 1 105 ? -12.825 1.665 -9.363 1.00 90.00 105 GLU A O 1
ATOM 776 N N . VAL A 1 106 ? -13.758 -0.318 -9.804 1.00 90.06 106 VAL A N 1
ATOM 777 C CA . VAL A 1 106 ? -12.953 -0.554 -11.016 1.00 90.06 106 VAL A CA 1
ATOM 778 C C . VAL A 1 106 ? -13.194 0.538 -12.063 1.00 90.06 106 VAL A C 1
ATOM 780 O O . VAL A 1 106 ? -12.237 1.068 -12.621 1.00 90.06 106 VAL A O 1
ATOM 783 N N . MET A 1 107 ? -14.450 0.917 -12.324 1.00 91.81 107 MET A N 1
ATOM 784 C CA . MET A 1 107 ? -14.746 1.992 -13.280 1.00 91.81 107 MET A CA 1
ATOM 785 C C . MET A 1 107 ? -14.242 3.360 -12.806 1.00 91.81 107 MET A C 1
ATOM 787 O O . MET A 1 107 ? -13.724 4.119 -13.620 1.00 91.81 107 MET A O 1
ATOM 791 N N . VAL A 1 108 ? -14.352 3.668 -11.511 1.00 88.88 108 VAL A N 1
ATOM 792 C CA . VAL A 1 108 ? -13.788 4.897 -10.928 1.00 88.88 108 VAL A CA 1
ATOM 793 C C . VAL A 1 108 ? -12.268 4.917 -11.091 1.00 88.88 108 VAL A C 1
ATOM 795 O O . VAL A 1 108 ? -11.725 5.918 -11.546 1.00 88.88 108 VAL A O 1
ATOM 798 N N . GLY A 1 109 ? -11.590 3.803 -10.804 1.00 86.75 109 GLY A N 1
ATOM 799 C CA . GLY A 1 109 ? -10.145 3.670 -10.989 1.00 86.75 109 GLY A CA 1
ATOM 800 C C . GLY A 1 109 ? -9.711 3.857 -12.443 1.00 86.75 109 GLY A C 1
ATOM 801 O O . GLY A 1 109 ? -8.747 4.570 -12.701 1.00 86.75 109 GLY A O 1
ATOM 802 N N . LEU A 1 110 ? -10.448 3.285 -13.400 1.00 89.94 110 LEU A N 1
ATOM 803 C CA . LEU A 1 110 ? -10.172 3.463 -14.830 1.00 89.94 110 LEU A CA 1
ATOM 804 C C . LEU A 1 110 ? -10.362 4.914 -15.288 1.00 89.94 110 LEU A C 1
ATOM 806 O O . LEU A 1 110 ? -9.544 5.418 -16.053 1.00 89.94 110 LEU A O 1
ATOM 810 N N . LEU A 1 111 ? -11.418 5.587 -14.824 1.00 90.12 111 LEU A N 1
ATOM 811 C CA . LEU A 1 111 ? -11.660 6.994 -15.150 1.00 90.12 111 LEU A CA 1
ATOM 812 C C . LEU A 1 111 ? -10.589 7.902 -14.538 1.00 90.12 111 LEU A C 1
ATOM 814 O O . LEU A 1 111 ? -10.059 8.762 -15.233 1.00 90.12 111 LEU A O 1
ATOM 818 N N . ASN A 1 112 ? -10.239 7.681 -13.270 1.00 87.31 112 ASN A N 1
ATOM 819 C CA . ASN A 1 112 ? -9.214 8.461 -12.580 1.00 87.31 112 ASN A CA 1
ATOM 820 C C . ASN A 1 112 ? -7.816 8.216 -13.158 1.00 87.31 112 ASN A C 1
ATOM 822 O O . ASN A 1 112 ? -7.026 9.144 -13.214 1.00 87.31 112 ASN A O 1
ATOM 826 N N . GLY A 1 113 ? -7.509 6.991 -13.595 1.00 81.69 113 GLY A N 1
ATOM 827 C CA . GLY A 1 113 ? -6.219 6.658 -14.204 1.00 81.69 113 GLY A CA 1
ATOM 828 C C . GLY A 1 113 ? -6.032 7.201 -15.624 1.00 81.69 113 GLY A C 1
ATOM 829 O O . GLY A 1 113 ? -4.914 7.187 -16.130 1.00 81.69 113 GLY A O 1
ATOM 830 N N . GLY A 1 114 ? -7.108 7.651 -16.278 1.00 78.94 114 GLY A N 1
ATOM 831 C CA . GLY A 1 114 ? -7.046 8.326 -17.576 1.00 78.94 114 GLY A CA 1
ATOM 832 C C . GLY A 1 114 ? -6.773 9.834 -17.496 1.00 78.94 114 GLY A C 1
ATOM 833 O O . GLY A 1 114 ? -6.613 10.455 -18.547 1.00 78.94 114 GLY A O 1
ATOM 834 N N . ILE A 1 115 ? -6.760 10.408 -16.286 1.00 74.62 115 ILE A N 1
ATOM 835 C CA . ILE A 1 115 ? -6.462 11.820 -15.989 1.00 74.62 115 ILE A CA 1
ATOM 836 C C . ILE A 1 115 ? -5.007 11.929 -15.534 1.00 74.62 115 ILE A C 1
ATOM 838 O O . ILE A 1 115 ? -4.320 12.850 -16.029 1.00 74.62 115 ILE A O 1
#

Radius of gyration: 18.64 Å; chains: 1; bounding box: 45×22×49 Å

=== Feature glossary ===
Annotated list of the representations used here:

Nearest PDB structures. The Foldseek neighbor list gives the closest experimentally determined structures in the PDB, ranked by structural alignment. TM-score near 1 means near-identical fold; near 0.3 means only rough topology match. This is how one finds what a novel AlphaFold prediction most resembles in the solved-structure universe.

Foldseek 3Di. Fold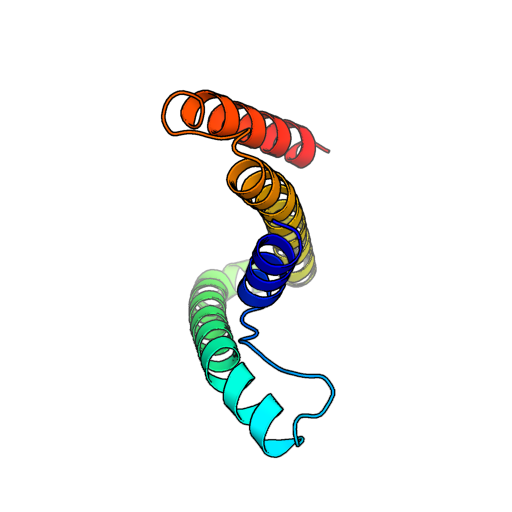seek's 3Di representation compresses backbone geometry into a per-residue letter drawn from a learned twenty-state alphabet. It captures the tertiary interaction pattern around each residue — which residues are packed against it in space, regardless of where they are in sequence.

Radius of gyration, Cα contacts, bounding box. Radius of gyration (Rg) is the root-mean-square distance of Cα atoms from their centroid — a single number for overall size and compactness. A globular domain of N residues has Rg ≈ 2.2·N^0.38 Å; an extended or disordered chain has a much larger Rg. The Cα contact count is the number of residue pairs whose Cα atoms are within 8 Å and are more than four positions apart in sequence — a standard proxy for tertiary packing density. The bounding box is the smallest axis-aligned box enclosing all Cα atoms.

InterPro / GO / CATH / organism. The annotation block draws on four external resources. InterPro: which protein families and domains the sequence belongs to. GO: standardized terms for what the protein does, what process it participates in, and where in the cell it acts. CATH: which structural fold it has in the CATH hierarchy. Organism: the species of origin.

mmCIF coordinates. The mmCIF block holds the 3D Cartesian coordinates of each backbone atom (N, Cα, C, O) in ångströms. mmCIF is the PDB's canonical archive format — a tagged-loop text representation of the atomic model.

pLDDT. pLDDT is the predicted lDDT-Cα score: AlphaFold's confidence that the local environment of each residue (all inter-atomic distances within 15 Å) is correctly placed. It is a per-residue number between 0 and 100, with higher meaning more reliable.

Backbone torsions (φ/ψ). φ (phi) and ψ (psi) are the two rotatable backbone dihedrals per residue: φ is the C(i-1)–N–Cα–C torsion, ψ is the N–Cα–C–N(i+1) torsion, both in degrees on (−180°, 180°]. α-helical residues cluster near (−60°, −45°); β-strand residues near (−120°, +130°). A Ramachandran plot is simply a scatter of (φ, ψ) for every residue.

B-factor. For experimental (PDB) structures, the B-factor (temperature factor) quantifies the positional spread of each atom in the crystal — a combination of thermal vibration and static disorder — in units of Å². High B-factors mark flexible loops or poorly resolved regions; low B-factors mark the rigid, well-ordered core.

Secondary structure (3-state, P-SEA). SS3 is a coarse helix/strand/coil call (letters a/b/c) made by the P-SEA algorithm from inter-Cα distances and dihedrals. It is less detailed than DSSP but needs only Cα positions.

Predicted aligned error. Predicted aligned error is AlphaFold's pairwise confidence. Unlike pLDDT (per-residue), PAE is per-residue-pair and captures whether two parts of the structure are correctly placed relative to each other. Units are ångströms of expected positional error.

Solvent-accessible surface area. Solvent-accessible surface area (SASA) is the area in Å² traced out by the centre of a 1.4 Å probe sphere (a water molecule) rolled over the protein's van der Waals surface (Shrake–Rupley / Lee–Richards construction). Buried residues have near-zero SASA; fully exposed residues can exceed 200 Å². The total SASA scales roughly with the number of surface residues.

Secondary structure (8-state, DSSP). The SS8 string is DSSP's per-residue secondary-structure call. α-helix (H) means an i→i+4 H-bond ladder; β-strand (E) means the residue participates in a β-sheet; 3₁₀ (G) and π (I) are tighter and wider helices; T/S are turns/bends; '-' is loop.

Rendered structure images. Structure images are PyMOL renders from six orthogonal camera directions. Cartoon representation draws helices as coils and strands as arrows; sticks shows the backbone as bonds; surface shows the solvent-excluded envelope. Rainbow coloring maps sequence position to hue (blue→red, N→C); chain coloring assigns a distinct color per polypeptide.

Sequence. The amino-acid sequence is the protein's primary structure: the linear order of residues from the N-terminus to the C-terminus, written in one-letter code. Everything else here — the 3D coordinates, the secondary structure, the domain annotations — is ultimately a consequence of this string.

Contact-map, Ramachandran, and PAE plots. Three diagnostic plots accompany the record. The Cα contact map visualizes the tertiary structure as a 2D adjacency matrix (8 Å cutoff, sequence-local contacts suppressed). The Ramachandran plot shows the distribution of backbone (φ, ψ) torsions, with points in the α and β basins reflecting secondary structure content. The PAE plot shows AlphaFold's inter-residue confidence as a color matrix.